Protein AF-A0A963UQL4-F1 (afdb_monomer_lite)

Foldseek 3Di:
DDDDDDDDPPPPPPPDDDPVVVVVVVVVVLLVLLQVLCVVLVHDSVLVVQDDPVLSVVLVVLPVVDPNDVVSSVVNVVSSVVD

Secondary structure (DSSP, 8-state):
--------------SSS-HHHHHHHHHHHHHHHHHHHHHHTT--GGGGGG--HHHHHHHHHHHHHS-S-HHHHHHHHHHHHT-

pLDDT: mean 70.7, std 12.34, range [43.84, 84.44]

Radius of gyration: 22.7 Å; chains: 1; bounding box: 50×63×46 Å

Structure (mmCIF, N/CA/C/O backbone):
data_AF-A0A963UQL4-F1
#
_entry.id   AF-A0A963UQL4-F1
#
loop_
_atom_site.group_PDB
_atom_site.id
_atom_site.type_symbol
_atom_site.label_atom_id
_atom_site.label_alt_id
_atom_site.label_comp_id
_atom_site.label_asym_id
_atom_site.label_entity_id
_atom_site.label_seq_id
_atom_site.pdbx_PDB_ins_code
_atom_site.Cartn_x
_atom_site.Cartn_y
_atom_site.Cartn_z
_atom_site.occupancy
_atom_site.B_iso_or_equiv
_atom_site.auth_seq_id
_atom_site.auth_comp_id
_atom_site.auth_asym_id
_atom_site.auth_atom_id
_atom_site.pdbx_PDB_model_num
ATOM 1 N N . MET A 1 1 ? 33.875 -50.493 -32.879 1.00 43.84 1 MET A N 1
ATOM 2 C CA . MET A 1 1 ? 33.702 -49.054 -33.184 1.00 43.84 1 MET A CA 1
ATOM 3 C C . MET A 1 1 ? 34.148 -48.239 -31.976 1.00 43.84 1 MET A C 1
ATOM 5 O O . MET A 1 1 ? 34.102 -48.749 -30.865 1.00 43.84 1 MET A O 1
ATOM 9 N N . LYS A 1 2 ? 34.727 -47.064 -32.228 1.00 46.72 2 LYS A N 1
ATOM 10 C CA . LYS A 1 2 ? 35.611 -46.302 -31.332 1.00 46.72 2 LYS A CA 1
ATOM 11 C C . LYS A 1 2 ? 34.832 -45.565 -30.230 1.00 46.72 2 LYS A C 1
ATOM 13 O O . LYS A 1 2 ? 33.721 -45.109 -30.462 1.00 46.72 2 LYS A O 1
ATOM 18 N N . ARG A 1 3 ? 35.453 -45.475 -29.049 1.00 63.53 3 ARG A N 1
ATOM 19 C CA . ARG A 1 3 ? 35.031 -44.705 -27.868 1.00 63.53 3 ARG A CA 1
ATOM 20 C C . ARG A 1 3 ? 35.350 -43.224 -28.074 1.00 63.53 3 ARG A C 1
ATOM 22 O O . ARG A 1 3 ? 36.531 -42.912 -28.169 1.00 63.53 3 ARG A O 1
ATOM 29 N N . THR A 1 4 ? 34.344 -42.353 -28.094 1.00 57.28 4 THR A N 1
ATOM 30 C CA . THR A 1 4 ? 34.475 -40.879 -28.121 1.00 57.28 4 THR A CA 1
ATOM 31 C C . THR A 1 4 ? 33.034 -40.312 -28.101 1.00 57.28 4 THR A C 1
ATOM 33 O O . THR A 1 4 ? 32.190 -40.870 -28.783 1.00 57.28 4 THR A O 1
ATOM 36 N N . ILE A 1 5 ? 32.592 -39.290 -27.359 1.00 54.50 5 ILE A N 1
ATOM 37 C CA . ILE A 1 5 ? 33.238 -38.108 -26.786 1.00 54.50 5 ILE A CA 1
ATOM 38 C C . ILE A 1 5 ? 32.453 -37.653 -25.543 1.00 54.50 5 ILE A C 1
ATOM 40 O O . ILE A 1 5 ? 31.227 -37.625 -25.515 1.00 54.50 5 ILE A O 1
ATOM 44 N N . LEU A 1 6 ? 33.238 -37.271 -24.548 1.00 53.97 6 LEU A N 1
ATOM 45 C CA . LEU A 1 6 ? 32.942 -36.474 -23.368 1.00 53.97 6 LEU A CA 1
ATOM 46 C C . LEU A 1 6 ? 32.486 -35.058 -23.786 1.00 53.97 6 LEU A C 1
ATOM 48 O O . LEU A 1 6 ? 33.258 -34.343 -24.415 1.00 53.97 6 LEU A O 1
ATOM 52 N N . ALA A 1 7 ? 31.282 -34.627 -23.420 1.00 54.97 7 ALA A N 1
ATOM 53 C CA . ALA A 1 7 ? 30.887 -33.213 -23.441 1.00 54.97 7 ALA A CA 1
ATOM 54 C C . ALA A 1 7 ? 29.890 -33.014 -22.292 1.00 54.97 7 ALA A C 1
ATOM 56 O O . ALA A 1 7 ? 28.731 -33.394 -22.384 1.00 54.97 7 ALA A O 1
ATOM 57 N N . LEU A 1 8 ? 30.350 -32.709 -21.077 1.00 52.41 8 LEU A N 1
ATOM 58 C CA . LEU A 1 8 ? 30.542 -31.341 -20.586 1.00 52.41 8 LEU A CA 1
ATOM 59 C C . LEU A 1 8 ? 29.601 -30.330 -21.255 1.00 52.41 8 LEU A C 1
ATOM 61 O O . LEU A 1 8 ? 29.985 -29.575 -22.141 1.00 52.41 8 LEU A O 1
ATOM 65 N N . THR A 1 9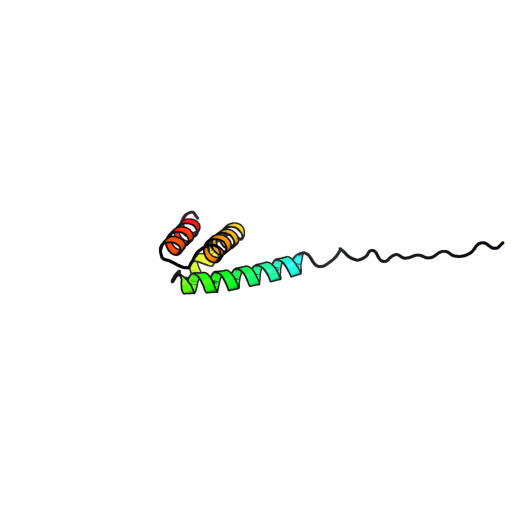 ? 28.362 -30.286 -20.781 1.00 53.31 9 THR A N 1
ATOM 66 C CA . THR A 1 9 ? 27.534 -29.084 -20.897 1.00 53.31 9 THR A CA 1
ATOM 67 C C . THR A 1 9 ? 27.112 -28.680 -19.494 1.00 53.31 9 THR A C 1
ATOM 69 O O . THR A 1 9 ? 25.984 -28.881 -19.057 1.00 53.31 9 THR A O 1
ATOM 72 N N . ALA A 1 10 ? 28.082 -28.140 -18.757 1.00 54.22 10 ALA A N 1
ATOM 73 C CA . ALA A 1 10 ? 27.814 -27.300 -17.604 1.00 54.22 10 ALA A CA 1
ATOM 74 C C . ALA A 1 10 ? 27.273 -25.963 -18.133 1.00 54.22 10 ALA A C 1
ATOM 76 O O . ALA A 1 10 ? 28.037 -25.054 -18.439 1.00 54.22 10 ALA A O 1
ATOM 77 N N . ALA A 1 11 ? 25.957 -25.874 -18.313 1.00 51.81 11 ALA A N 1
ATOM 78 C CA . ALA A 1 11 ? 25.275 -24.627 -18.666 1.00 51.81 11 ALA A CA 1
ATOM 79 C C . ALA A 1 11 ? 23.971 -24.444 -17.874 1.00 51.81 11 ALA A C 1
ATOM 81 O O . ALA A 1 11 ? 23.019 -23.839 -18.349 1.00 51.81 11 ALA A O 1
ATOM 82 N N . SER A 1 12 ? 23.927 -24.949 -16.642 1.00 51.03 12 SER A N 1
ATOM 83 C CA . SER A 1 12 ? 22.873 -24.650 -15.666 1.00 51.03 12 SER A CA 1
ATOM 84 C C . SER A 1 12 ? 23.344 -23.643 -14.608 1.00 51.03 12 SER A C 1
ATOM 86 O O . SER A 1 12 ? 22.920 -23.683 -13.459 1.00 51.03 12 SER A O 1
ATOM 88 N N . ALA A 1 13 ? 24.185 -22.682 -15.001 1.00 50.19 13 ALA A N 1
ATOM 89 C CA . ALA A 1 13 ? 24.380 -21.444 -14.246 1.00 50.19 13 ALA A CA 1
ATOM 90 C C . ALA A 1 13 ? 23.318 -20.405 -14.665 1.00 50.19 13 ALA A C 1
ATOM 92 O O . ALA A 1 13 ? 23.653 -19.330 -15.149 1.00 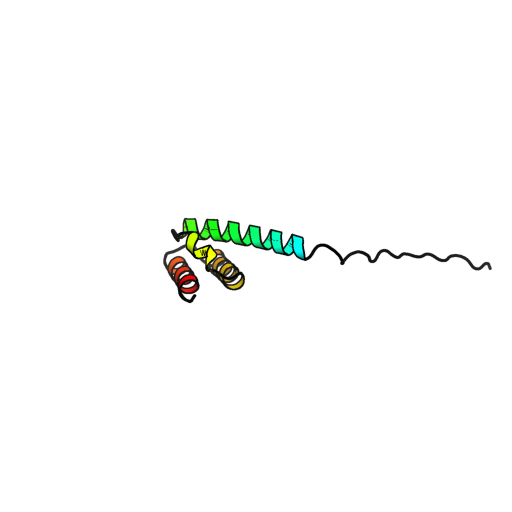50.19 13 ALA A O 1
ATOM 93 N N . LEU A 1 14 ? 22.030 -20.749 -14.530 1.00 52.56 14 LEU A N 1
ATOM 94 C CA . LEU A 1 14 ? 20.897 -19.878 -14.887 1.00 52.56 14 LEU A CA 1
ATOM 95 C C . LEU A 1 14 ? 20.090 -19.376 -13.673 1.00 52.56 14 LEU A C 1
ATOM 97 O O . LEU A 1 14 ? 18.981 -18.897 -13.853 1.00 52.56 14 LEU A O 1
ATOM 101 N N . ALA A 1 15 ? 20.558 -19.477 -12.426 1.00 52.81 15 ALA A N 1
ATOM 102 C CA . ALA A 1 15 ? 19.668 -19.118 -11.304 1.00 52.81 15 ALA A CA 1
ATOM 103 C C . ALA A 1 15 ? 20.350 -18.577 -10.038 1.00 52.81 15 ALA A C 1
ATOM 105 O O . ALA A 1 15 ? 19.783 -18.675 -8.956 1.00 52.81 15 ALA A O 1
ATOM 106 N N . GLY A 1 16 ? 21.569 -18.037 -10.137 1.00 49.75 16 GLY A N 1
ATOM 107 C CA . GLY A 1 16 ? 22.352 -17.669 -8.947 1.00 49.75 16 GLY A CA 1
ATOM 108 C C . GLY A 1 16 ? 22.337 -16.196 -8.532 1.00 49.75 16 GLY A C 1
ATOM 109 O O . GLY A 1 16 ? 22.579 -15.902 -7.368 1.00 49.75 16 GLY A O 1
ATOM 110 N N . PHE A 1 17 ? 22.083 -15.254 -9.445 1.00 51.69 17 PHE A N 1
ATOM 111 C CA . PHE A 1 17 ? 22.329 -13.832 -9.181 1.00 51.69 17 PHE A CA 1
ATOM 112 C C . PHE A 1 17 ? 21.243 -12.981 -9.835 1.00 51.69 17 PHE A C 1
ATOM 114 O O . PHE A 1 17 ? 21.256 -12.769 -11.042 1.00 51.69 17 PHE A O 1
ATOM 121 N N . GLY A 1 18 ? 20.275 -12.516 -9.052 1.00 48.09 18 GLY A N 1
ATOM 122 C CA . GLY A 1 18 ? 19.248 -11.602 -9.562 1.00 48.09 18 GLY A CA 1
ATOM 123 C C . GLY A 1 18 ? 18.102 -11.307 -8.602 1.00 48.09 18 GLY A C 1
ATOM 124 O O . GLY A 1 18 ? 17.387 -10.334 -8.803 1.00 48.09 18 GLY A O 1
ATOM 125 N N . SER A 1 19 ? 17.943 -12.084 -7.530 1.00 54.41 19 SER A N 1
ATOM 126 C CA . SER A 1 19 ? 16.816 -11.945 -6.600 1.00 54.41 19 SER A CA 1
ATOM 127 C C . SER A 1 19 ? 16.836 -10.663 -5.757 1.00 54.41 19 SER A C 1
ATOM 129 O O . SER A 1 19 ? 15.774 -10.193 -5.372 1.00 54.41 19 SER A O 1
ATOM 131 N N . ALA A 1 20 ? 18.000 -10.054 -5.504 1.00 53.44 20 ALA A N 1
ATOM 132 C CA . ALA A 1 20 ? 18.071 -8.802 -4.739 1.00 53.44 20 ALA A CA 1
ATOM 133 C C . ALA A 1 20 ? 17.774 -7.558 -5.598 1.00 53.44 20 ALA A C 1
ATOM 135 O O . ALA A 1 20 ? 17.024 -6.687 -5.175 1.00 53.44 20 ALA A O 1
ATOM 136 N N . ALA A 1 21 ? 18.305 -7.492 -6.824 1.00 55.41 21 ALA A N 1
ATOM 137 C CA . ALA A 1 21 ? 18.083 -6.352 -7.719 1.00 55.41 21 ALA A CA 1
ATOM 138 C C . ALA A 1 21 ? 16.640 -6.295 -8.253 1.00 55.41 21 ALA A C 1
ATOM 140 O O . ALA A 1 21 ? 16.088 -5.209 -8.392 1.00 55.41 21 ALA A O 1
ATOM 141 N N . HIS A 1 22 ? 16.009 -7.452 -8.499 1.00 55.53 22 HIS A N 1
ATOM 142 C CA . HIS A 1 22 ? 14.590 -7.506 -8.872 1.00 55.53 22 HIS A CA 1
ATOM 143 C C . HIS A 1 22 ? 13.680 -7.080 -7.715 1.00 55.53 22 HIS A C 1
ATOM 145 O O . HIS A 1 22 ? 12.786 -6.270 -7.917 1.00 55.53 22 HIS A O 1
ATOM 151 N N . ALA A 1 23 ? 13.952 -7.547 -6.490 1.00 58.88 23 ALA A N 1
ATOM 152 C CA . ALA A 1 23 ? 13.169 -7.163 -5.316 1.00 58.88 23 ALA A CA 1
ATOM 153 C C . ALA A 1 23 ? 13.285 -5.662 -4.990 1.00 58.88 23 ALA A C 1
ATOM 155 O O . ALA A 1 23 ? 12.310 -5.054 -4.555 1.00 58.88 23 ALA A O 1
ATOM 156 N N . MET A 1 24 ? 14.453 -5.051 -5.224 1.00 59.50 24 MET A N 1
ATOM 157 C CA . MET A 1 24 ? 14.638 -3.603 -5.064 1.00 59.50 24 MET A CA 1
ATOM 158 C C . MET A 1 24 ? 13.928 -2.798 -6.159 1.00 59.50 24 MET A C 1
ATOM 160 O O . MET A 1 24 ? 13.267 -1.815 -5.846 1.00 59.50 24 MET A O 1
ATOM 164 N N . ALA A 1 25 ? 13.991 -3.235 -7.419 1.00 65.00 25 ALA A N 1
ATOM 165 C CA . ALA A 1 25 ? 13.269 -2.576 -8.510 1.00 65.00 25 ALA A CA 1
ATOM 166 C C . ALA A 1 25 ? 11.739 -2.680 -8.347 1.00 65.00 25 ALA A C 1
ATOM 168 O O . ALA A 1 25 ? 11.013 -1.722 -8.604 1.00 65.00 25 ALA A O 1
ATOM 169 N N . GLU A 1 26 ? 11.239 -3.826 -7.875 1.00 63.44 26 GLU A N 1
ATOM 170 C CA . GLU A 1 26 ? 9.825 -3.997 -7.523 1.00 63.44 26 GLU A CA 1
ATOM 171 C C . GLU A 1 26 ? 9.415 -3.075 -6.370 1.00 63.44 26 GLU A C 1
ATOM 173 O O . GLU A 1 26 ? 8.335 -2.490 -6.415 1.00 63.44 26 GLU A O 1
ATOM 178 N N . PHE A 1 27 ? 10.279 -2.908 -5.364 1.00 68.31 27 PHE A N 1
ATOM 179 C CA . PHE A 1 27 ? 10.038 -1.999 -4.246 1.00 68.31 27 PHE A CA 1
ATOM 180 C C . PHE A 1 27 ? 9.902 -0.545 -4.702 1.00 68.31 27 PHE A C 1
ATOM 182 O O . PHE A 1 27 ? 8.920 0.106 -4.355 1.00 68.31 27 PHE A O 1
ATOM 189 N N . GLU A 1 28 ? 10.849 -0.054 -5.504 1.00 75.44 28 GLU A N 1
ATOM 190 C CA . GLU A 1 28 ? 10.830 1.319 -6.023 1.00 75.44 28 GLU A CA 1
ATOM 191 C C . GLU A 1 28 ? 9.579 1.576 -6.871 1.00 75.44 28 GLU A C 1
ATOM 193 O O . GLU A 1 28 ? 8.878 2.565 -6.667 1.00 75.44 28 GLU A O 1
ATOM 198 N N . MET A 1 29 ? 9.220 0.636 -7.749 1.00 75.44 29 MET A N 1
ATOM 199 C CA . MET A 1 29 ? 8.023 0.747 -8.585 1.00 75.44 29 MET A CA 1
ATOM 200 C C . MET A 1 29 ? 6.727 0.752 -7.757 1.00 75.44 29 MET A C 1
ATOM 202 O O . MET A 1 29 ? 5.811 1.532 -8.032 1.00 75.44 29 MET A O 1
ATOM 206 N N . VAL A 1 30 ? 6.641 -0.096 -6.726 1.00 76.12 30 VAL A N 1
ATOM 207 C CA . VAL A 1 30 ? 5.527 -0.115 -5.763 1.00 76.12 30 VAL A CA 1
ATOM 208 C C . VAL A 1 30 ? 5.450 1.213 -5.012 1.00 76.12 30 VAL A C 1
ATOM 210 O O . VAL A 1 30 ? 4.360 1.763 -4.857 1.00 76.12 30 VAL A O 1
ATOM 213 N N . GLN A 1 31 ? 6.589 1.758 -4.591 1.00 78.00 31 GLN A N 1
ATOM 214 C CA . GLN A 1 31 ? 6.665 3.008 -3.845 1.00 78.00 31 GLN A CA 1
ATOM 215 C C . GLN A 1 31 ? 6.241 4.212 -4.701 1.00 78.00 31 GLN A C 1
ATOM 217 O O . GLN A 1 31 ? 5.442 5.031 -4.248 1.00 78.00 31 GLN A O 1
ATOM 222 N N . ASP A 1 32 ? 6.697 4.298 -5.950 1.00 82.00 32 ASP A N 1
ATOM 223 C CA . ASP A 1 32 ? 6.308 5.365 -6.881 1.00 82.00 32 ASP A CA 1
ATOM 224 C C . ASP A 1 32 ? 4.821 5.304 -7.241 1.00 82.00 32 ASP A C 1
ATOM 226 O O . ASP A 1 32 ? 4.127 6.325 -7.245 1.00 82.00 32 ASP A O 1
ATOM 230 N N . THR A 1 33 ? 4.307 4.094 -7.465 1.00 80.25 33 THR A N 1
ATOM 231 C CA . THR A 1 33 ? 2.883 3.862 -7.735 1.00 80.25 33 THR A CA 1
ATOM 232 C C . THR A 1 33 ? 2.028 4.277 -6.537 1.00 80.25 33 THR A C 1
ATOM 234 O O . THR A 1 33 ? 1.045 5.006 -6.681 1.00 80.25 33 THR A O 1
ATOM 237 N N . LEU A 1 34 ? 2.435 3.880 -5.328 1.00 80.62 34 LEU A N 1
ATOM 238 C CA . LEU A 1 34 ? 1.752 4.262 -4.097 1.00 80.62 34 LEU A CA 1
ATOM 239 C C . LEU A 1 34 ? 1.774 5.781 -3.888 1.00 80.62 34 LEU A C 1
ATOM 241 O O . LEU A 1 34 ? 0.750 6.365 -3.538 1.00 80.62 34 LEU A O 1
ATOM 245 N N . ARG A 1 35 ? 2.911 6.435 -4.146 1.00 83.12 35 ARG A N 1
ATOM 246 C CA . ARG A 1 35 ? 3.051 7.892 -4.034 1.00 83.12 35 ARG A CA 1
ATOM 247 C C . ARG A 1 35 ? 2.073 8.615 -4.955 1.00 83.12 35 ARG A C 1
ATOM 249 O O . ARG A 1 35 ? 1.398 9.539 -4.502 1.00 83.12 35 ARG A O 1
ATOM 256 N N . ALA A 1 36 ? 1.962 8.185 -6.212 1.00 83.31 36 ALA A N 1
ATOM 257 C CA . ALA A 1 36 ? 0.994 8.740 -7.155 1.00 83.31 36 ALA A CA 1
ATOM 258 C C . ALA A 1 36 ? -0.446 8.602 -6.628 1.00 83.31 36 ALA A C 1
ATOM 260 O O . ALA A 1 36 ? -1.206 9.572 -6.637 1.00 83.31 36 ALA A O 1
ATOM 261 N N . PHE A 1 37 ? -0.788 7.436 -6.073 1.00 80.81 37 PHE A N 1
ATOM 262 C CA . PHE A 1 37 ? -2.118 7.195 -5.520 1.00 80.81 37 PHE A CA 1
ATOM 263 C C . PHE A 1 37 ? -2.436 8.036 -4.288 1.00 80.81 37 PHE A C 1
ATOM 265 O O . PHE A 1 37 ? -3.543 8.562 -4.171 1.00 80.81 37 PHE A O 1
ATOM 272 N N . LEU A 1 38 ? -1.487 8.203 -3.369 1.00 80.31 38 LEU A N 1
ATOM 273 C CA . LEU A 1 38 ? -1.704 9.037 -2.190 1.00 80.31 38 LEU A CA 1
ATOM 274 C C . LEU A 1 38 ? -1.885 10.508 -2.559 1.00 80.31 38 LEU A C 1
ATOM 276 O O . LEU A 1 38 ? -2.754 11.163 -1.986 1.00 80.31 38 LEU A O 1
ATOM 280 N N . ILE A 1 39 ? -1.143 11.010 -3.551 1.00 84.38 39 ILE A N 1
ATOM 281 C CA . ILE A 1 39 ? -1.325 12.372 -4.071 1.00 84.38 39 ILE A CA 1
ATOM 282 C C . ILE A 1 39 ? -2.750 12.554 -4.602 1.00 84.38 39 ILE A C 1
ATOM 284 O O . ILE A 1 39 ? -3.423 13.528 -4.257 1.00 84.38 39 ILE A O 1
ATOM 288 N N . GLU A 1 40 ? -3.238 11.606 -5.398 1.00 81.31 40 GLU A N 1
ATOM 289 C CA . GLU A 1 40 ? -4.585 11.657 -5.970 1.00 81.31 40 GLU A CA 1
ATOM 290 C C . GLU A 1 40 ? -5.684 11.514 -4.898 1.00 81.31 40 GLU A C 1
ATOM 292 O O . GLU A 1 40 ? -6.710 12.192 -4.963 1.00 81.31 40 GLU A O 1
ATOM 297 N N . LEU A 1 41 ? -5.431 10.747 -3.832 1.00 77.94 41 LEU A N 1
ATOM 298 C CA . LEU A 1 41 ? -6.294 10.666 -2.645 1.00 77.94 41 LEU A CA 1
ATOM 299 C C . LEU A 1 41 ? -6.114 11.845 -1.666 1.00 77.94 41 LEU A C 1
ATOM 301 O O . LEU A 1 41 ? -6.765 11.875 -0.616 1.00 77.94 41 LEU A O 1
ATOM 305 N N . ARG A 1 42 ? -5.255 12.826 -1.980 1.00 82.31 42 ARG A N 1
ATOM 306 C CA . ARG A 1 42 ? -4.891 13.955 -1.101 1.00 82.31 42 ARG A CA 1
ATOM 307 C C . ARG A 1 42 ? -4.441 13.508 0.295 1.00 82.31 42 ARG A C 1
ATOM 309 O O . ARG A 1 42 ? -4.814 14.113 1.304 1.00 82.31 42 ARG A O 1
ATOM 316 N N . ILE A 1 43 ? -3.678 12.423 0.356 1.00 81.38 43 ILE A N 1
ATOM 317 C CA . ILE A 1 43 ? -3.040 11.914 1.567 1.00 81.38 43 ILE A CA 1
ATOM 318 C C . ILE A 1 43 ? -1.567 12.352 1.530 1.00 81.38 43 ILE A C 1
ATOM 320 O O . ILE A 1 43 ? -0.913 12.183 0.499 1.00 81.38 43 ILE A O 1
ATOM 324 N N . PRO A 1 44 ? -1.032 12.939 2.614 1.00 80.19 44 PRO A N 1
ATOM 325 C CA . PRO A 1 44 ? 0.372 13.327 2.665 1.00 80.19 44 PRO A CA 1
ATOM 326 C C . PRO A 1 44 ? 1.283 12.104 2.505 1.00 80.19 44 PRO A C 1
ATOM 328 O O . PRO A 1 44 ? 1.112 11.091 3.180 1.00 80.19 44 PRO A O 1
ATOM 331 N N . SER A 1 45 ? 2.275 12.205 1.616 1.00 73.56 45 SER A N 1
ATOM 332 C CA . SER A 1 45 ? 3.213 11.112 1.321 1.00 73.56 45 SER A CA 1
ATOM 333 C C . SER A 1 45 ? 4.123 10.749 2.496 1.00 73.56 45 SER A C 1
ATOM 335 O O . SER A 1 45 ? 4.715 9.680 2.483 1.00 73.56 45 SER A O 1
ATOM 337 N N . GLU A 1 46 ? 4.224 11.615 3.505 1.00 78.25 46 GLU A N 1
ATOM 338 C CA . GLU A 1 46 ? 4.947 11.370 4.765 1.00 78.25 46 GLU A CA 1
ATOM 339 C C . GLU A 1 46 ? 4.366 10.173 5.537 1.00 78.25 46 GLU A C 1
ATOM 341 O O . GLU A 1 46 ? 5.061 9.512 6.304 1.00 78.25 46 GLU A O 1
ATOM 346 N N . GLU A 1 47 ? 3.093 9.846 5.301 1.00 73.75 47 GLU A N 1
ATOM 347 C CA . GLU A 1 47 ? 2.458 8.663 5.876 1.00 73.75 47 GLU A CA 1
ATOM 348 C C . GLU A 1 47 ? 2.942 7.356 5.223 1.00 73.75 47 GLU A C 1
ATOM 350 O O . GLU A 1 47 ? 2.774 6.295 5.818 1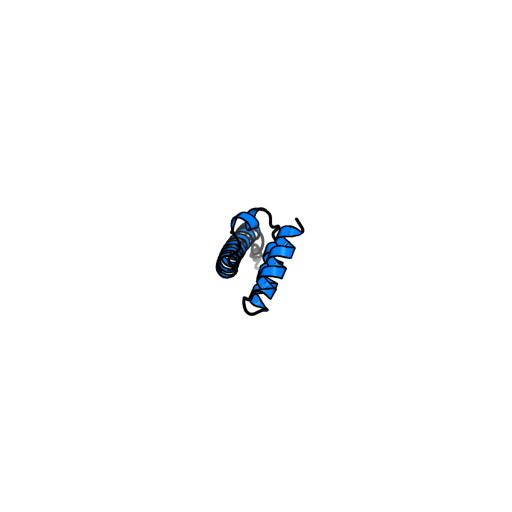.00 73.75 47 GLU A O 1
ATOM 355 N N . MET A 1 48 ? 3.593 7.400 4.046 1.00 73.19 48 MET A N 1
ATOM 356 C CA . MET A 1 48 ? 4.191 6.202 3.431 1.00 73.19 48 MET A CA 1
ATOM 357 C C . MET A 1 48 ? 5.372 5.656 4.210 1.00 73.19 48 MET A C 1
ATOM 359 O O . MET A 1 48 ? 5.568 4.445 4.222 1.00 73.19 48 MET A O 1
ATOM 363 N N . ASP A 1 49 ? 6.158 6.524 4.842 1.00 76.31 49 ASP A N 1
ATOM 364 C CA . ASP A 1 49 ? 7.382 6.112 5.534 1.00 76.31 49 ASP A CA 1
ATOM 365 C C . ASP A 1 49 ? 7.074 5.264 6.779 1.00 76.31 49 ASP A C 1
ATOM 367 O O . ASP A 1 49 ? 7.934 4.542 7.280 1.00 76.31 49 ASP A O 1
ATOM 371 N N . LYS A 1 50 ? 5.822 5.311 7.251 1.00 76.94 50 LYS A N 1
ATOM 372 C CA . LYS A 1 50 ? 5.304 4.488 8.350 1.00 76.94 50 LYS A CA 1
ATOM 373 C C . LYS A 1 50 ? 4.749 3.143 7.873 1.00 76.94 50 LYS A C 1
ATOM 375 O O . LYS A 1 50 ? 4.450 2.284 8.696 1.00 76.94 50 LYS A O 1
ATOM 380 N N . LEU A 1 51 ? 4.583 2.940 6.565 1.00 77.88 51 LEU A N 1
ATOM 381 C CA . LEU A 1 51 ? 3.962 1.739 6.015 1.00 77.88 51 LEU A CA 1
ATOM 382 C C . LEU A 1 51 ? 4.972 0.611 5.819 1.00 77.88 51 LEU A C 1
ATOM 384 O O . LEU A 1 51 ? 6.081 0.791 5.322 1.00 77.88 51 LEU A O 1
ATOM 388 N N . THR A 1 52 ? 4.540 -0.603 6.134 1.00 82.50 52 THR A N 1
ATOM 389 C CA . THR A 1 52 ? 5.247 -1.825 5.749 1.00 82.50 52 THR A CA 1
ATOM 390 C C . THR A 1 52 ? 4.969 -2.174 4.286 1.00 82.50 52 THR A C 1
ATOM 392 O O . THR A 1 52 ? 3.922 -1.830 3.736 1.00 82.50 52 THR A O 1
ATOM 395 N N . LEU A 1 53 ? 5.863 -2.948 3.659 1.00 78.62 53 LEU A N 1
ATOM 396 C CA . LEU A 1 53 ? 5.680 -3.455 2.291 1.00 78.62 53 LEU A CA 1
ATOM 397 C C . LEU A 1 53 ? 4.310 -4.132 2.084 1.00 78.62 53 LEU A C 1
ATOM 399 O O . LEU A 1 53 ? 3.679 -3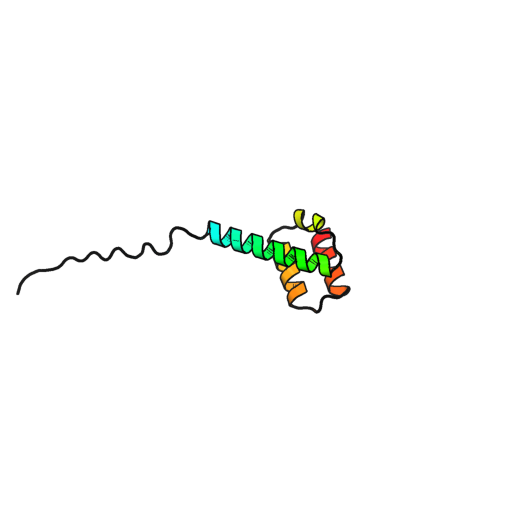.971 1.042 1.00 78.62 53 LEU A O 1
ATOM 403 N N . ALA A 1 54 ? 3.849 -4.894 3.080 1.00 81.06 54 ALA A N 1
ATOM 404 C CA . ALA A 1 54 ? 2.562 -5.581 3.029 1.00 81.06 54 ALA A CA 1
ATOM 405 C C . ALA A 1 54 ? 1.396 -4.583 2.945 1.00 81.06 54 ALA A C 1
ATOM 407 O O . ALA A 1 54 ? 0.542 -4.724 2.072 1.00 81.06 54 ALA A O 1
ATOM 408 N N . GLN A 1 55 ? 1.418 -3.536 3.775 1.00 82.56 55 GLN A N 1
ATOM 409 C CA . GLN A 1 55 ? 0.405 -2.477 3.764 1.00 82.56 55 GLN A CA 1
ATOM 410 C C . GLN A 1 55 ? 0.443 -1.663 2.465 1.00 82.56 55 GLN A C 1
ATOM 412 O O . GLN A 1 55 ? -0.605 -1.349 1.908 1.00 82.56 55 GLN A O 1
ATOM 417 N N . MET A 1 56 ? 1.634 -1.366 1.932 1.00 82.50 56 MET A N 1
ATOM 418 C CA . MET A 1 56 ? 1.772 -0.685 0.637 1.00 82.50 56 MET A CA 1
ATOM 419 C C . MET A 1 56 ? 1.103 -1.483 -0.491 1.00 82.50 56 MET A C 1
ATOM 421 O O . MET A 1 56 ? 0.343 -0.930 -1.286 1.00 82.50 56 MET A O 1
ATOM 425 N N . ARG A 1 57 ? 1.331 -2.802 -0.538 1.00 80.75 57 ARG A N 1
ATOM 426 C CA . ARG A 1 57 ? 0.698 -3.689 -1.528 1.00 80.75 57 ARG A CA 1
ATOM 427 C C . ARG A 1 57 ? -0.814 -3.779 -1.348 1.00 80.75 57 ARG A C 1
ATOM 429 O O . ARG A 1 57 ? -1.539 -3.819 -2.340 1.00 80.75 57 ARG A O 1
ATOM 436 N N . GLU A 1 58 ? -1.288 -3.805 -0.108 1.00 82.94 58 GLU A N 1
ATOM 437 C CA . GLU A 1 58 ? -2.718 -3.816 0.198 1.00 82.94 58 GLU A CA 1
ATOM 438 C C . GLU A 1 58 ? -3.402 -2.533 -0.283 1.00 82.94 58 GLU A C 1
ATOM 440 O O . GLU A 1 58 ? -4.417 -2.599 -0.975 1.00 82.94 58 GLU A O 1
ATOM 445 N N . ILE A 1 59 ? -2.801 -1.369 -0.020 1.00 81.75 59 ILE A N 1
ATOM 446 C CA . ILE A 1 59 ? -3.307 -0.080 -0.501 1.00 81.75 59 ILE A CA 1
ATOM 447 C C . ILE A 1 59 ? -3.369 -0.061 -2.028 1.00 81.75 59 ILE A C 1
ATOM 449 O O . ILE A 1 59 ? -4.406 0.303 -2.579 1.00 81.75 59 ILE A O 1
ATOM 453 N N . ILE A 1 60 ? -2.313 -0.506 -2.718 1.00 80.38 60 ILE A N 1
ATOM 454 C CA . ILE A 1 60 ? -2.320 -0.607 -4.186 1.00 80.38 60 ILE A CA 1
ATOM 455 C C . ILE A 1 60 ? -3.457 -1.514 -4.657 1.00 80.38 60 ILE A C 1
ATOM 457 O O . ILE A 1 60 ? -4.189 -1.133 -5.561 1.00 80.38 60 ILE A O 1
ATOM 461 N N . SER A 1 61 ? -3.678 -2.666 -4.020 1.00 81.88 61 SER A N 1
ATOM 462 C CA . SER A 1 61 ? -4.781 -3.565 -4.385 1.00 81.88 61 SER A CA 1
ATOM 463 C C . SER A 1 61 ? -6.164 -2.930 -4.182 1.00 81.88 61 SER A C 1
ATOM 465 O O . SER A 1 61 ? -7.089 -3.205 -4.951 1.00 81.88 61 SER A O 1
ATOM 467 N N . ILE A 1 62 ? -6.340 -2.098 -3.154 1.00 80.38 62 ILE A N 1
ATOM 468 C CA . ILE A 1 62 ? -7.603 -1.394 -2.887 1.00 80.38 62 ILE A CA 1
ATOM 469 C C . ILE A 1 62 ? -7.823 -0.281 -3.912 1.00 80.38 62 ILE A C 1
ATOM 471 O O . ILE A 1 62 ? -8.945 -0.111 -4.389 1.00 80.38 62 ILE A O 1
ATOM 475 N N . VAL A 1 63 ? -6.768 0.461 -4.249 1.00 79.19 63 VAL A N 1
ATOM 476 C CA . VAL A 1 63 ? -6.816 1.564 -5.213 1.00 79.19 63 VAL A CA 1
ATOM 477 C C . VAL A 1 63 ? -6.987 1.053 -6.645 1.00 79.19 63 VAL A C 1
ATOM 479 O O . VAL A 1 63 ? -7.797 1.598 -7.382 1.00 79.19 63 VAL A O 1
ATOM 482 N N . ASP A 1 64 ? -6.313 -0.031 -7.021 1.00 77.44 64 ASP A N 1
ATOM 483 C CA . ASP A 1 64 ? -6.425 -0.636 -8.354 1.00 77.44 64 ASP A CA 1
ATOM 484 C C . ASP A 1 64 ? -7.814 -1.265 -8.586 1.00 77.44 64 ASP A C 1
ATOM 486 O O . ASP A 1 64 ? -8.392 -1.180 -9.668 1.00 77.44 64 ASP A O 1
ATOM 490 N N . SER A 1 65 ? -8.421 -1.839 -7.538 1.00 71.88 65 SER A N 1
ATOM 491 C CA . SER A 1 65 ? -9.739 -2.492 -7.632 1.00 71.88 65 SER A CA 1
ATOM 492 C C . SER A 1 65 ? -10.943 -1.545 -7.549 1.00 71.88 65 SER A C 1
ATOM 494 O O . SER A 1 65 ? -12.078 -1.968 -7.801 1.00 71.88 65 SER A O 1
ATOM 496 N N . LYS A 1 66 ? -10.752 -0.275 -7.173 1.00 68.88 66 LYS A N 1
ATOM 497 C CA . LYS A 1 66 ? -11.849 0.669 -6.908 1.00 68.88 66 LYS A CA 1
ATOM 498 C C . LYS A 1 66 ? -11.570 2.021 -7.550 1.00 68.88 66 LYS A C 1
ATOM 500 O O . LYS A 1 66 ? -10.472 2.546 -7.480 1.00 68.88 66 LYS A O 1
ATOM 505 N N . LYS A 1 67 ? -12.611 2.667 -8.088 1.00 70.75 67 LYS A N 1
ATOM 506 C CA . LYS A 1 67 ? -12.509 4.084 -8.473 1.00 70.75 67 LYS A CA 1
ATOM 507 C C . LYS A 1 67 ? -12.068 4.905 -7.261 1.00 70.75 67 LYS A C 1
ATOM 509 O O . LYS A 1 67 ? -12.732 4.842 -6.226 1.00 70.75 67 LYS A O 1
ATOM 514 N N . MET A 1 68 ? -10.989 5.670 -7.418 1.00 70.94 68 MET A N 1
ATOM 515 C CA . MET A 1 68 ? -10.423 6.537 -6.385 1.00 70.94 68 MET A CA 1
ATOM 516 C C . MET A 1 68 ? -11.475 7.541 -5.918 1.00 70.94 68 MET A C 1
ATOM 518 O O . MET A 1 68 ? -11.830 8.490 -6.612 1.00 70.94 68 MET A O 1
ATOM 522 N N . ASN A 1 69 ? -12.057 7.247 -4.759 1.00 76.31 69 ASN A N 1
ATOM 523 C CA . ASN A 1 69 ? -13.162 7.980 -4.163 1.00 76.31 69 ASN A CA 1
ATOM 524 C C . ASN A 1 69 ? -12.942 8.120 -2.650 1.00 76.31 69 ASN A C 1
ATOM 526 O O . ASN A 1 69 ? -12.031 7.517 -2.077 1.00 76.31 69 ASN A O 1
ATOM 530 N N . GLU A 1 70 ? -13.807 8.884 -1.985 1.00 76.69 70 GLU A N 1
ATOM 531 C CA . GLU A 1 70 ? -13.697 9.146 -0.543 1.00 76.69 70 GLU A CA 1
ATOM 532 C C . GLU A 1 70 ? -13.712 7.854 0.308 1.00 76.69 70 GLU A C 1
ATOM 534 O O . GLU A 1 70 ? -13.085 7.787 1.363 1.00 76.69 70 GLU A O 1
ATOM 539 N N . GLY A 1 71 ? -14.369 6.789 -0.168 1.00 78.62 71 GLY A N 1
ATOM 540 C CA . GLY A 1 71 ? -14.405 5.486 0.506 1.00 78.62 71 GLY A CA 1
ATOM 541 C C . GLY A 1 71 ? -13.097 4.695 0.397 1.00 78.62 71 GLY A C 1
ATOM 542 O O . GLY A 1 71 ? -12.739 3.972 1.329 1.00 78.62 71 GLY A O 1
ATOM 543 N N . VAL A 1 72 ? -12.367 4.839 -0.713 1.00 81.69 72 VAL A N 1
ATOM 544 C CA . VAL A 1 72 ? -10.997 4.322 -0.867 1.00 81.69 72 VAL A CA 1
ATOM 545 C C . VAL A 1 72 ? -10.063 5.101 0.047 1.00 81.69 72 VAL A C 1
ATOM 547 O O . VAL A 1 72 ? -9.326 4.501 0.823 1.00 81.69 72 VAL A O 1
ATOM 550 N N . ARG A 1 73 ? -10.173 6.433 0.046 1.00 81.75 73 ARG A N 1
ATOM 551 C CA . ARG A 1 73 ? -9.385 7.311 0.916 1.00 81.75 73 ARG A CA 1
ATOM 552 C C . ARG A 1 73 ? -9.520 6.938 2.396 1.00 81.75 73 ARG A C 1
ATOM 554 O O . ARG A 1 73 ? -8.512 6.806 3.082 1.00 81.75 73 ARG A O 1
ATOM 561 N N . ALA A 1 74 ? -10.741 6.706 2.877 1.00 82.69 74 ALA A N 1
ATOM 562 C CA . ALA A 1 74 ? -10.989 6.291 4.259 1.00 82.69 74 ALA A CA 1
ATOM 563 C C . ALA A 1 74 ? -10.366 4.924 4.605 1.00 82.69 74 ALA A C 1
ATOM 565 O O . ALA A 1 74 ? -9.835 4.755 5.700 1.00 82.69 74 ALA A O 1
ATOM 566 N N . GLN A 1 75 ? -10.393 3.959 3.679 1.00 81.19 75 GLN A N 1
ATOM 567 C CA . GLN A 1 75 ? -9.748 2.652 3.872 1.00 81.19 75 GLN A CA 1
ATOM 568 C C . GLN A 1 75 ? -8.224 2.765 3.919 1.00 81.19 75 GLN A C 1
ATOM 570 O O . GLN A 1 75 ? -7.600 2.178 4.795 1.00 81.19 75 GLN A O 1
ATOM 575 N N . VAL A 1 76 ? -7.631 3.559 3.027 1.00 82.31 76 VAL A N 1
ATOM 576 C CA . VAL A 1 76 ? -6.181 3.795 3.017 1.00 82.31 76 VAL A CA 1
ATOM 577 C C . VAL A 1 76 ? -5.729 4.484 4.305 1.00 82.31 76 VAL A C 1
ATOM 579 O O . VAL A 1 76 ? -4.766 4.049 4.927 1.00 82.31 76 VAL A O 1
ATOM 58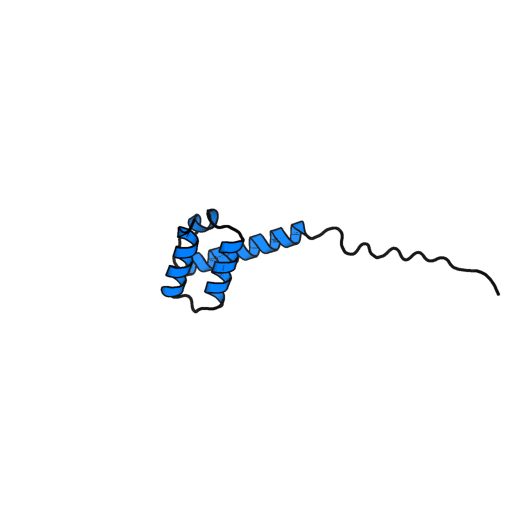2 N N . LEU A 1 77 ? -6.467 5.499 4.765 1.00 82.44 77 LEU A N 1
ATOM 583 C CA . LEU A 1 77 ? -6.199 6.159 6.047 1.00 82.44 77 LEU A CA 1
ATOM 584 C C . LEU A 1 77 ? -6.339 5.210 7.242 1.00 82.44 77 LEU A C 1
ATOM 586 O O . LEU A 1 77 ? -5.601 5.354 8.210 1.00 82.44 77 LEU A O 1
ATOM 590 N N . LYS A 1 78 ? -7.254 4.236 7.179 1.00 84.44 78 LYS A N 1
ATOM 591 C CA . LYS A 1 78 ? -7.383 3.208 8.214 1.00 84.44 78 LYS A CA 1
ATOM 592 C C . LYS A 1 78 ? -6.139 2.317 8.275 1.00 84.44 78 LYS A C 1
ATOM 594 O O . LYS A 1 78 ? -5.608 2.128 9.357 1.00 84.44 78 LYS A O 1
ATOM 599 N N . ILE A 1 79 ? -5.645 1.845 7.129 1.00 81.38 79 ILE A N 1
ATOM 600 C CA . ILE A 1 79 ? -4.431 1.011 7.052 1.00 81.38 79 ILE A CA 1
ATOM 601 C C . ILE A 1 79 ? -3.201 1.775 7.564 1.00 81.38 79 ILE A C 1
ATOM 603 O O . ILE A 1 79 ? -2.363 1.201 8.255 1.00 81.38 79 ILE A O 1
ATOM 607 N N . ILE A 1 80 ? -3.107 3.071 7.247 1.00 80.25 80 ILE A N 1
ATOM 608 C CA . ILE A 1 80 ? -2.057 3.965 7.757 1.00 80.25 80 ILE A CA 1
ATOM 609 C C . ILE A 1 80 ? -2.183 4.157 9.278 1.00 80.25 80 ILE A C 1
ATOM 611 O O . ILE A 1 80 ? -1.181 4.102 9.981 1.00 80.25 80 ILE A O 1
ATOM 615 N N . GLY A 1 81 ? -3.397 4.394 9.785 1.00 75.31 81 GLY A N 1
ATOM 616 C CA . GLY A 1 81 ? -3.660 4.694 11.197 1.00 75.31 81 GLY A CA 1
ATOM 617 C C . GLY A 1 81 ? -3.742 3.481 12.132 1.00 75.31 81 GLY A C 1
ATOM 618 O O . GLY A 1 81 ? -3.767 3.668 13.343 1.00 75.31 81 GLY A O 1
ATOM 619 N N . GLU A 1 82 ? -3.795 2.254 11.606 1.00 66.38 82 GLU A N 1
ATOM 620 C CA . GLU A 1 82 ? -3.673 1.003 12.380 1.00 66.38 82 GLU A CA 1
ATOM 621 C C . GLU A 1 82 ? -2.211 0.679 12.770 1.00 66.38 82 GLU A C 1
ATOM 623 O O . GLU A 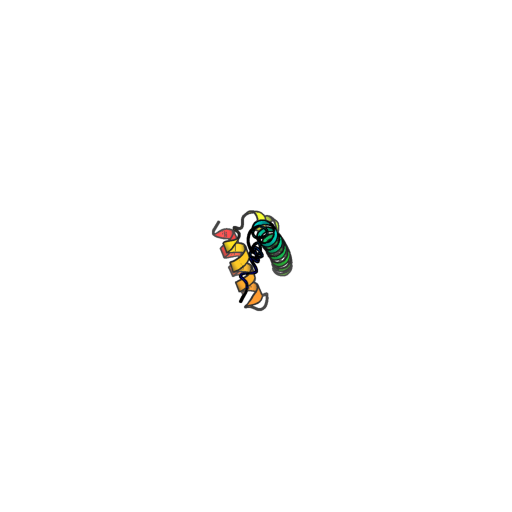1 82 ? -1.951 -0.394 13.317 1.00 66.38 82 GLU A O 1
ATOM 628 N N . ASN A 1 83 ? -1.273 1.599 12.502 1.00 52.69 83 ASN A N 1
ATOM 629 C CA . ASN A 1 83 ? 0.154 1.520 12.833 1.00 52.69 83 ASN A CA 1
ATOM 630 C C . ASN A 1 83 ? 0.489 2.243 14.147 1.00 52.69 83 ASN A C 1
ATOM 632 O O . ASN A 1 83 ? 0.118 3.434 14.273 1.00 52.69 83 ASN A O 1
#

Sequence (83 aa):
MKRTILALTAASALAGFGSAAHAMAEFEMVQDTLRAFLIELRIPSEEMDKLTLAQMREIISIVDSKKMNEGVRAQVLKIIGEN